Protein AF-A0ABD5RVH1-F1 (afdb_monomer_lite)

Structure (mmCIF, N/CA/C/O backbone):
data_AF-A0ABD5RVH1-F1
#
_entry.id   AF-A0ABD5RVH1-F1
#
loop_
_atom_site.group_PDB
_atom_site.id
_atom_site.type_symbol
_atom_site.label_atom_id
_atom_site.label_alt_id
_atom_site.label_comp_id
_atom_site.label_asym_id
_atom_site.label_entity_id
_atom_site.label_seq_id
_atom_site.pdbx_PDB_ins_code
_atom_site.Cartn_x
_atom_site.Cartn_y
_atom_site.Cartn_z
_atom_site.occupancy
_atom_site.B_iso_or_equiv
_atom_site.auth_seq_id
_atom_site.auth_comp_id
_atom_site.auth_asym_id
_atom_site.auth_atom_id
_atom_site.pdbx_PDB_model_num
ATOM 1 N N . MET A 1 1 ? 15.391 10.860 8.733 1.00 42.56 1 MET A N 1
ATOM 2 C CA . MET A 1 1 ? 15.973 11.457 7.512 1.00 42.56 1 MET A CA 1
ATOM 3 C C . MET A 1 1 ? 14.820 11.718 6.566 1.00 42.56 1 MET A C 1
ATOM 5 O O . MET A 1 1 ? 14.010 10.820 6.388 1.00 42.56 1 MET A O 1
ATOM 9 N N . THR A 1 2 ? 14.676 12.935 6.051 1.00 56.53 2 THR A N 1
ATOM 10 C CA . THR A 1 2 ? 13.632 13.278 5.077 1.00 56.53 2 THR A CA 1
ATOM 11 C C . THR A 1 2 ? 13.940 12.543 3.775 1.00 56.53 2 THR A C 1
ATOM 13 O O . THR A 1 2 ? 14.959 12.828 3.149 1.00 56.53 2 THR A O 1
ATOM 16 N N . ASN A 1 3 ? 13.111 11.570 3.390 1.00 60.69 3 ASN A N 1
ATOM 17 C CA . ASN A 1 3 ? 13.220 10.946 2.073 1.00 60.69 3 ASN A CA 1
ATOM 18 C C . ASN A 1 3 ? 12.868 12.012 1.024 1.00 60.69 3 ASN A C 1
ATOM 20 O O . ASN A 1 3 ? 11.745 12.519 1.049 1.00 60.69 3 ASN A O 1
ATOM 24 N N . PRO A 1 4 ? 13.803 12.411 0.141 1.00 72.38 4 PRO A N 1
ATOM 25 C CA . PRO A 1 4 ? 13.502 13.399 -0.884 1.00 72.38 4 PRO A CA 1
ATOM 26 C C . PRO A 1 4 ? 12.415 12.859 -1.824 1.00 72.38 4 PRO A C 1
ATOM 28 O O . PRO A 1 4 ? 12.421 11.680 -2.177 1.00 72.38 4 PRO A O 1
ATOM 31 N N . LEU A 1 5 ? 11.493 13.731 -2.254 1.00 72.12 5 LEU A N 1
ATOM 32 C CA . LEU A 1 5 ? 10.417 13.391 -3.205 1.00 72.12 5 LEU A CA 1
ATOM 33 C C . LEU A 1 5 ? 10.958 12.738 -4.486 1.00 72.12 5 LEU A C 1
ATOM 35 O O . LEU A 1 5 ? 10.353 11.817 -5.037 1.00 72.12 5 LEU A O 1
ATOM 39 N N . PHE A 1 6 ? 12.133 13.181 -4.934 1.00 76.56 6 PHE A N 1
ATOM 40 C CA . PHE A 1 6 ? 12.829 12.595 -6.069 1.00 76.56 6 PHE A CA 1
ATOM 41 C C . PHE A 1 6 ? 13.919 11.638 -5.604 1.00 76.56 6 PHE A C 1
ATOM 43 O O . PHE A 1 6 ? 14.831 12.007 -4.863 1.00 76.56 6 PHE A O 1
ATOM 50 N N . SER A 1 7 ? 13.824 10.408 -6.093 1.00 75.81 7 SER A N 1
ATOM 51 C CA . SER A 1 7 ? 14.779 9.348 -5.816 1.00 75.81 7 SER A CA 1
ATOM 52 C C . SER A 1 7 ? 16.199 9.654 -6.296 1.00 75.81 7 SER A C 1
ATOM 54 O O . SER A 1 7 ? 16.392 10.139 -7.413 1.00 75.81 7 SER A O 1
ATOM 56 N N . THR A 1 8 ? 17.192 9.256 -5.499 1.00 81.31 8 THR A N 1
ATOM 57 C CA . THR A 1 8 ? 18.616 9.236 -5.874 1.00 81.31 8 THR A CA 1
ATOM 58 C C . THR A 1 8 ? 19.080 7.875 -6.406 1.00 81.31 8 THR A C 1
ATOM 60 O O . THR A 1 8 ? 20.247 7.732 -6.775 1.00 81.31 8 THR A O 1
ATOM 63 N N . TYR A 1 9 ? 18.200 6.866 -6.463 1.00 82.44 9 TYR A N 1
ATOM 64 C CA . TYR A 1 9 ? 18.552 5.549 -6.995 1.00 82.44 9 TYR A CA 1
ATOM 65 C C . TYR A 1 9 ? 18.931 5.630 -8.478 1.00 82.44 9 TYR A C 1
ATOM 67 O O . TYR A 1 9 ? 18.392 6.430 -9.238 1.00 82.44 9 TYR A O 1
ATOM 75 N N . THR A 1 10 ? 19.850 4.768 -8.909 1.00 80.00 10 THR A N 1
ATOM 76 C CA . THR A 1 10 ? 20.291 4.689 -10.311 1.00 80.00 10 THR A CA 1
ATOM 77 C C . THR A 1 10 ? 19.433 3.734 -11.142 1.00 80.00 10 THR A C 1
ATOM 79 O O . THR A 1 10 ? 19.216 3.970 -12.328 1.00 80.00 10 THR A O 1
ATOM 82 N N . GLN A 1 11 ? 18.898 2.676 -10.525 1.00 87.31 11 GLN A N 1
ATOM 83 C CA . GLN A 1 11 ? 17.992 1.728 -11.175 1.00 87.31 11 GLN A CA 1
ATOM 84 C C . GLN A 1 11 ? 16.589 2.326 -11.332 1.00 87.31 11 GLN A C 1
ATOM 86 O O . GLN A 1 11 ? 16.017 2.844 -10.375 1.00 87.31 11 GLN A O 1
ATOM 91 N N . GLY A 1 12 ? 16.024 2.228 -12.539 1.00 86.88 12 GLY A N 1
ATOM 92 C CA . GLY A 1 12 ? 14.736 2.844 -12.875 1.00 86.88 12 GLY A CA 1
ATOM 93 C C . GLY A 1 12 ? 13.569 2.363 -12.006 1.00 86.88 12 GLY A C 1
ATOM 94 O O . GLY A 1 12 ? 12.789 3.191 -11.546 1.00 86.88 12 GLY A O 1
ATOM 95 N N . GLU A 1 13 ? 13.488 1.059 -11.729 1.00 87.31 13 GLU A N 1
ATOM 96 C CA . GLU A 1 13 ? 12.433 0.462 -10.891 1.00 87.31 13 GLU A CA 1
ATOM 97 C C . GLU A 1 13 ? 12.467 1.042 -9.471 1.00 87.31 13 GLU A C 1
ATOM 99 O O . GLU A 1 13 ? 11.471 1.581 -8.994 1.00 87.31 13 GLU A O 1
ATOM 104 N N . ASN A 1 14 ? 13.650 1.069 -8.849 1.00 87.25 14 ASN A N 1
ATOM 105 C CA . ASN A 1 14 ? 13.838 1.635 -7.510 1.00 87.25 14 ASN A CA 1
ATOM 106 C C . ASN A 1 14 ? 13.513 3.131 -7.458 1.00 87.25 14 ASN A C 1
ATOM 108 O O . ASN A 1 14 ? 12.984 3.613 -6.454 1.00 87.25 14 ASN A O 1
ATOM 112 N N . ARG A 1 15 ? 13.795 3.884 -8.531 1.00 88.69 15 ARG A N 1
ATOM 113 C CA . ARG A 1 15 ? 13.423 5.304 -8.604 1.00 88.69 15 ARG A CA 1
ATOM 114 C C . ARG A 1 15 ? 11.917 5.495 -8.528 1.00 88.69 15 ARG A C 1
ATOM 116 O O . ARG A 1 15 ? 11.465 6.297 -7.719 1.00 88.69 15 ARG A O 1
ATOM 123 N N . VAL A 1 16 ? 11.162 4.740 -9.325 1.00 88.62 16 VAL A N 1
ATOM 124 C CA . VAL A 1 16 ? 9.696 4.812 -9.325 1.00 88.62 16 VAL A CA 1
ATOM 125 C C . VAL A 1 16 ? 9.148 4.367 -7.972 1.00 88.62 16 VAL A C 1
ATOM 127 O O . VAL A 1 16 ? 8.433 5.138 -7.340 1.00 88.62 16 VAL A O 1
ATOM 130 N N . THR A 1 17 ? 9.548 3.187 -7.486 1.00 89.38 17 THR A N 1
ATOM 131 C CA . THR A 1 17 ? 9.082 2.656 -6.196 1.00 89.38 17 THR A CA 1
ATOM 132 C C . THR A 1 17 ? 9.345 3.643 -5.063 1.00 89.38 17 THR A C 1
ATOM 134 O O . THR A 1 17 ? 8.428 3.989 -4.327 1.00 89.38 17 THR A O 1
ATOM 137 N N . SER A 1 18 ? 10.568 4.165 -4.942 1.00 88.69 18 SER A N 1
ATOM 138 C CA . SER A 1 18 ? 10.896 5.101 -3.859 1.00 88.69 18 SER A CA 1
ATOM 139 C C . SER A 1 18 ? 10.130 6.421 -3.947 1.00 88.69 18 SER A C 1
ATOM 141 O O . SER A 1 18 ? 9.678 6.903 -2.917 1.00 88.69 18 SER A O 1
ATOM 143 N N . THR A 1 19 ? 9.916 6.988 -5.139 1.00 88.94 19 THR A N 1
ATOM 144 C CA . THR A 1 19 ? 9.089 8.196 -5.280 1.00 88.94 19 THR A CA 1
ATOM 145 C C . THR A 1 19 ? 7.631 7.927 -4.897 1.00 88.94 19 THR A C 1
ATOM 147 O O . THR A 1 19 ? 7.057 8.737 -4.174 1.00 88.94 19 THR A O 1
ATOM 150 N N . VAL A 1 20 ? 7.049 6.789 -5.298 1.00 88.19 20 VAL A N 1
ATOM 151 C CA . VAL A 1 20 ? 5.680 6.408 -4.895 1.00 88.19 20 VAL A CA 1
ATOM 152 C C . VAL A 1 20 ? 5.585 6.251 -3.374 1.00 88.19 20 VAL A C 1
ATOM 154 O O . VAL A 1 20 ? 4.704 6.841 -2.755 1.00 88.19 20 VAL A O 1
ATOM 157 N N . MET A 1 21 ? 6.535 5.543 -2.753 1.00 89.94 21 MET A N 1
ATOM 158 C CA . MET A 1 21 ? 6.572 5.385 -1.293 1.00 89.94 21 MET A CA 1
ATOM 159 C C . MET A 1 21 ? 6.749 6.726 -0.572 1.00 89.94 21 MET A C 1
ATOM 161 O O . MET A 1 21 ? 6.110 6.969 0.449 1.00 89.94 21 MET A O 1
ATOM 165 N N . THR A 1 22 ? 7.576 7.630 -1.107 1.00 89.25 22 THR A N 1
ATOM 166 C CA . THR A 1 22 ? 7.732 8.973 -0.540 1.00 89.25 22 THR A CA 1
ATOM 167 C C . THR A 1 22 ? 6.432 9.767 -0.619 1.00 89.25 22 THR A C 1
ATOM 169 O O . THR A 1 22 ? 6.103 10.441 0.351 1.00 89.25 22 THR A O 1
ATOM 172 N N . VAL A 1 23 ? 5.678 9.685 -1.720 1.00 89.81 23 VAL A N 1
ATOM 173 C CA . VAL A 1 23 ? 4.372 10.354 -1.836 1.00 89.81 23 VAL A CA 1
ATOM 174 C C . VAL A 1 23 ? 3.399 9.829 -0.780 1.00 89.81 23 VAL A C 1
ATOM 176 O O . VAL A 1 23 ? 2.852 10.641 -0.040 1.00 89.81 23 VAL A O 1
ATOM 179 N N . PHE A 1 24 ? 3.255 8.507 -0.630 1.00 89.50 24 PHE A N 1
ATOM 180 C CA . PHE A 1 24 ? 2.402 7.925 0.417 1.00 89.50 24 PHE A CA 1
ATOM 181 C C . PHE A 1 24 ? 2.808 8.353 1.831 1.00 89.50 24 PHE A C 1
ATOM 183 O O . PHE A 1 24 ? 1.947 8.604 2.665 1.00 89.50 24 PHE A O 1
ATOM 190 N N . GLY A 1 25 ? 4.106 8.525 2.094 1.00 86.56 25 GLY A N 1
ATOM 191 C CA . GLY A 1 25 ? 4.589 9.027 3.383 1.00 86.56 25 GLY A CA 1
ATOM 192 C C . GLY A 1 25 ? 4.342 10.521 3.649 1.00 86.56 25 GLY A C 1
ATOM 193 O O . GLY A 1 25 ? 4.598 10.968 4.765 1.00 86.56 25 GLY A O 1
ATOM 194 N N . HIS A 1 26 ? 3.902 11.303 2.655 1.00 88.81 26 HIS A N 1
ATOM 195 C CA . HIS A 1 26 ? 3.722 12.762 2.767 1.00 88.81 26 HIS A CA 1
ATOM 196 C C . HIS A 1 26 ? 2.277 13.240 2.568 1.00 88.81 26 HIS A C 1
ATOM 198 O O . HIS A 1 26 ? 2.015 14.436 2.709 1.00 88.81 26 HIS A O 1
ATOM 204 N N . ILE A 1 27 ? 1.350 12.346 2.236 1.00 91.19 27 ILE A N 1
ATOM 205 C CA . ILE A 1 27 ? -0.074 12.663 2.077 1.00 91.19 27 ILE A CA 1
ATOM 206 C C . ILE A 1 27 ? -0.886 12.156 3.278 1.00 91.19 27 ILE A C 1
ATOM 208 O O . ILE A 1 27 ? -0.378 11.408 4.110 1.00 91.19 27 ILE A O 1
ATOM 212 N N . SER A 1 28 ? -2.141 12.598 3.408 1.00 90.62 28 SER A N 1
ATOM 213 C CA . SER A 1 28 ? -3.040 12.109 4.461 1.00 90.62 28 SER A CA 1
ATOM 214 C C . SER A 1 28 ? -3.455 10.657 4.213 1.00 90.62 28 SER A C 1
ATOM 216 O O . SER A 1 28 ? -3.524 10.226 3.065 1.00 90.62 28 SER A O 1
ATOM 218 N N . ASN A 1 29 ? -3.820 9.931 5.276 1.00 87.75 29 ASN A N 1
ATOM 219 C CA . ASN A 1 29 ? -4.314 8.553 5.155 1.00 87.75 29 ASN A CA 1
ATOM 220 C C . ASN A 1 29 ? -5.498 8.433 4.194 1.00 87.75 29 ASN A C 1
ATOM 222 O O . ASN A 1 29 ? -5.476 7.538 3.365 1.00 87.75 29 ASN A O 1
ATOM 226 N N . SER A 1 30 ? -6.443 9.377 4.233 1.00 89.75 30 SER A N 1
ATOM 227 C CA . SER A 1 30 ? -7.591 9.392 3.318 1.00 89.75 30 SER A CA 1
ATOM 228 C C . SER A 1 30 ? -7.170 9.432 1.846 1.00 89.75 30 SER A C 1
ATOM 230 O O . SER A 1 30 ? -7.710 8.709 1.026 1.00 89.75 30 SER A O 1
ATOM 232 N N . LEU A 1 31 ? -6.162 10.245 1.503 1.00 92.38 31 LEU A N 1
ATOM 233 C CA . LEU A 1 31 ? -5.684 10.327 0.124 1.00 92.38 31 LEU A CA 1
ATOM 234 C C . LEU A 1 31 ? -4.851 9.095 -0.250 1.00 92.38 31 LEU A C 1
ATOM 236 O O . LEU A 1 31 ? -4.851 8.678 -1.405 1.00 92.38 31 LEU A O 1
ATOM 240 N N . THR A 1 32 ? -4.129 8.511 0.70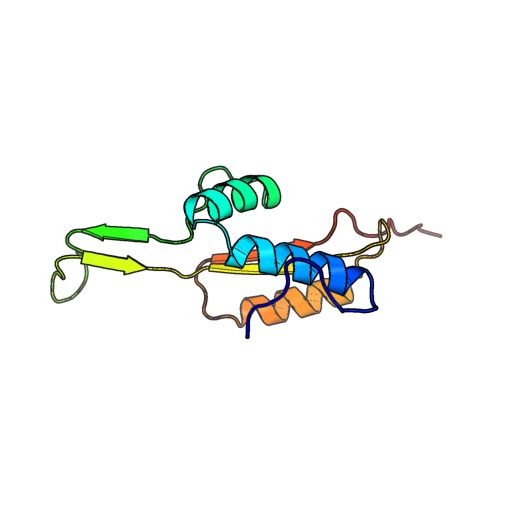8 1.00 91.56 32 THR A N 1
ATOM 241 C CA . THR A 1 32 ? -3.460 7.222 0.503 1.00 91.56 32 THR A CA 1
ATOM 242 C C . THR A 1 32 ? -4.483 6.124 0.216 1.00 91.56 32 THR A C 1
ATOM 244 O O . THR A 1 32 ? -4.271 5.363 -0.721 1.00 91.56 32 THR A O 1
ATOM 247 N N . GLU A 1 33 ? -5.585 6.064 0.966 1.00 91.06 33 GLU A N 1
ATOM 248 C CA . GLU A 1 33 ? -6.697 5.129 0.751 1.00 91.06 33 GLU A CA 1
ATOM 249 C C . GLU A 1 33 ? -7.302 5.312 -0.645 1.00 91.06 33 GLU A C 1
ATOM 251 O O . GLU A 1 33 ? -7.248 4.366 -1.426 1.00 91.06 33 GLU A O 1
ATOM 256 N N . ASP A 1 34 ? -7.702 6.535 -1.022 1.00 91.44 34 ASP A N 1
ATOM 257 C CA . ASP A 1 34 ? -8.246 6.845 -2.359 1.00 91.44 34 ASP A CA 1
ATOM 258 C C . ASP A 1 34 ? -7.320 6.364 -3.497 1.00 91.44 34 ASP A C 1
ATOM 260 O O . ASP A 1 34 ? -7.753 5.826 -4.519 1.00 91.44 34 ASP A O 1
ATOM 264 N N . VAL A 1 35 ? -6.006 6.574 -3.352 1.00 90.38 35 VAL A N 1
ATOM 265 C CA . VAL A 1 35 ? -5.032 6.141 -4.363 1.00 90.38 35 VAL A CA 1
ATOM 266 C C . VAL A 1 35 ? -4.890 4.618 -4.373 1.00 90.38 35 VAL A C 1
ATOM 268 O O . VAL A 1 35 ? -4.769 4.027 -5.448 1.00 90.38 35 VAL A O 1
ATOM 271 N N . LEU A 1 36 ? -4.884 3.972 -3.207 1.00 89.25 36 LEU A N 1
ATOM 272 C CA . LEU A 1 36 ? -4.771 2.519 -3.096 1.00 89.25 36 LEU A CA 1
ATOM 273 C C . LEU A 1 36 ? -6.014 1.802 -3.629 1.00 89.25 36 LEU A C 1
ATOM 275 O O . LEU A 1 36 ? -5.843 0.801 -4.318 1.00 89.25 36 LEU A O 1
ATOM 279 N N . GLU A 1 37 ? -7.218 2.334 -3.418 1.00 89.81 37 GLU A N 1
ATOM 280 C CA . GLU A 1 37 ? -8.466 1.839 -4.020 1.00 89.81 37 GLU A CA 1
ATOM 281 C C . GLU A 1 37 ? -8.348 1.747 -5.542 1.00 89.81 37 GLU A C 1
ATOM 283 O O . GLU A 1 37 ? -8.532 0.683 -6.139 1.00 89.81 37 GLU A O 1
ATOM 288 N N . VAL A 1 38 ? -7.907 2.836 -6.178 1.00 89.06 38 VAL A N 1
ATOM 289 C CA . VAL A 1 38 ? -7.712 2.883 -7.634 1.00 89.06 38 VAL A CA 1
ATOM 290 C C . VAL A 1 38 ? -6.601 1.935 -8.096 1.00 89.06 38 VAL A C 1
ATOM 292 O O . VAL A 1 38 ? -6.711 1.321 -9.160 1.00 89.06 38 VAL A O 1
ATOM 295 N N . LEU A 1 39 ? -5.505 1.820 -7.339 1.00 86.25 39 LEU A N 1
ATOM 296 C CA . LEU A 1 39 ? -4.375 0.956 -7.703 1.00 86.25 39 LEU A CA 1
ATOM 297 C C . LEU A 1 39 ? -4.679 -0.536 -7.537 1.00 86.25 39 LEU A C 1
ATOM 299 O O . LEU A 1 39 ? -4.105 -1.351 -8.267 1.00 86.25 39 LEU A O 1
ATOM 303 N N . LEU A 1 40 ? -5.523 -0.888 -6.569 1.00 84.94 40 LEU A N 1
ATOM 304 C CA . LEU A 1 40 ? -5.880 -2.264 -6.233 1.00 84.94 40 LEU A CA 1
ATOM 305 C C . LEU A 1 40 ? -7.193 -2.721 -6.884 1.00 84.94 40 LEU A C 1
ATOM 307 O O . LEU A 1 40 ? -7.455 -3.920 -6.855 1.00 84.94 40 LEU A O 1
ATOM 311 N N . ASP A 1 41 ? -7.937 -1.812 -7.526 1.00 84.38 41 ASP A N 1
ATOM 312 C CA . ASP A 1 41 ? -9.272 -2.060 -8.098 1.00 84.38 41 ASP A CA 1
ATOM 313 C C . ASP A 1 41 ? -10.285 -2.496 -7.021 1.00 84.38 41 ASP A C 1
ATOM 315 O O . ASP 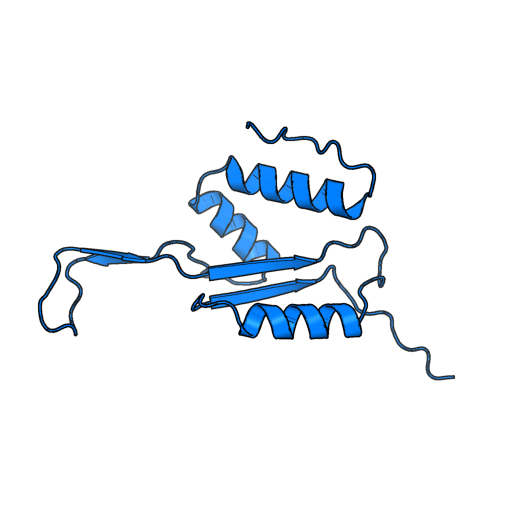A 1 41 ? -11.048 -3.442 -7.197 1.00 84.38 41 ASP A O 1
ATOM 319 N N . GLU A 1 42 ? -10.252 -1.810 -5.876 1.00 81.88 42 GLU A N 1
ATOM 320 C CA . GLU A 1 42 ? -11.107 -2.040 -4.704 1.00 81.88 42 GLU A CA 1
ATOM 321 C C . GLU A 1 42 ? -11.929 -0.779 -4.409 1.00 81.88 42 GLU A C 1
ATOM 323 O O . GLU A 1 42 ? -11.480 0.325 -4.707 1.00 81.88 42 GLU A O 1
ATOM 328 N N . SER A 1 43 ? -13.128 -0.927 -3.838 1.00 80.50 43 SER A N 1
ATOM 329 C CA . SER A 1 43 ? -14.056 0.196 -3.609 1.00 80.50 43 SER A CA 1
ATOM 330 C C . SER A 1 43 ? -14.227 0.626 -2.152 1.00 80.50 43 SER A C 1
ATOM 332 O O . SER A 1 43 ? -14.966 1.572 -1.912 1.00 80.50 43 SER A O 1
ATOM 334 N N . ASP A 1 44 ? -13.614 -0.084 -1.203 1.00 81.00 44 ASP A N 1
ATOM 335 C CA . ASP A 1 44 ? -13.804 0.137 0.237 1.00 81.00 44 ASP A CA 1
ATOM 336 C C . ASP A 1 44 ? -12.514 -0.200 1.010 1.00 81.00 44 ASP A C 1
ATOM 338 O O . ASP A 1 44 ? -12.493 -1.069 1.887 1.00 81.00 44 ASP A O 1
ATOM 342 N N . PHE A 1 45 ? -11.398 0.429 0.640 1.00 83.75 45 PHE A N 1
ATOM 343 C CA . PHE A 1 45 ? -10.106 0.143 1.262 1.00 83.75 45 PHE A CA 1
ATOM 344 C C . PHE A 1 45 ? -9.861 1.064 2.464 1.00 83.75 45 PHE A C 1
ATOM 346 O O . PHE A 1 45 ? -9.869 2.285 2.344 1.00 83.75 45 PHE A O 1
ATOM 353 N N . SER A 1 46 ? -9.583 0.481 3.632 1.00 83.94 46 SER A N 1
ATOM 354 C CA . SER A 1 46 ? -9.375 1.229 4.876 1.00 83.94 46 SER A CA 1
ATOM 355 C C . SER A 1 46 ? -8.085 0.797 5.569 1.00 83.94 46 SER A C 1
ATOM 357 O O . SER A 1 46 ? -7.974 -0.329 6.050 1.00 83.94 46 SER A O 1
ATOM 359 N N . LEU A 1 47 ? -7.133 1.720 5.720 1.00 8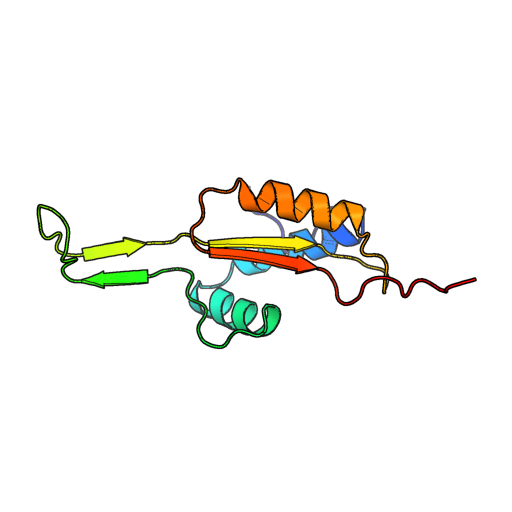4.06 47 LEU A N 1
ATOM 360 C CA . LEU A 1 47 ? -5.881 1.491 6.452 1.00 84.06 47 LEU A CA 1
ATOM 361 C C . LEU A 1 47 ? -6.082 1.492 7.969 1.00 84.06 47 LEU A C 1
ATOM 363 O O . LEU A 1 47 ? -5.281 0.908 8.707 1.00 84.06 47 LEU A O 1
ATOM 367 N N . LEU A 1 48 ? -7.112 2.197 8.445 1.00 84.94 48 LEU A N 1
ATOM 368 C CA . LEU A 1 48 ? -7.404 2.386 9.861 1.00 84.94 48 LEU A CA 1
ATOM 369 C C . LEU A 1 48 ? -8.86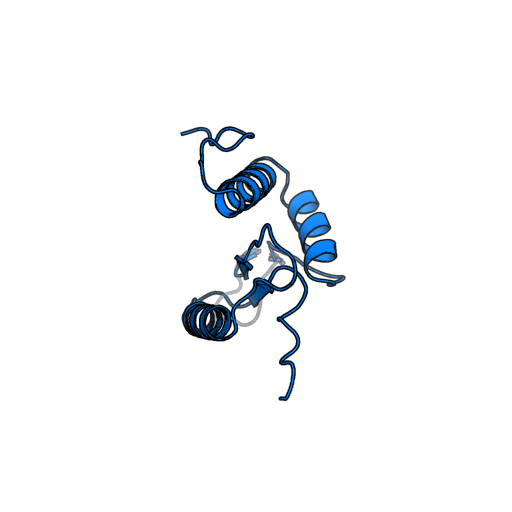5 2.075 10.167 1.00 84.94 48 LEU A C 1
ATOM 371 O O . LEU A 1 48 ? -9.764 2.813 9.787 1.00 84.94 48 LEU A O 1
ATOM 375 N N . THR A 1 49 ? -9.096 1.039 10.967 1.00 81.69 49 THR A N 1
ATOM 376 C CA . THR A 1 49 ? -10.419 0.773 11.540 1.00 81.69 49 THR A CA 1
ATOM 377 C C . THR A 1 49 ? -10.519 1.421 12.917 1.00 81.69 49 THR A C 1
ATOM 379 O O . THR A 1 49 ? -9.681 1.166 13.784 1.00 81.69 49 THR A O 1
ATOM 382 N N . ILE A 1 50 ? -11.547 2.245 13.135 1.00 85.00 50 ILE A N 1
ATOM 383 C CA . ILE A 1 50 ? -11.832 2.880 14.428 1.00 85.00 50 ILE A CA 1
ATOM 384 C C . ILE A 1 50 ? -13.189 2.388 14.928 1.00 85.00 50 ILE A C 1
ATOM 386 O O . ILE A 1 50 ? -14.222 2.642 14.314 1.00 85.00 50 ILE A O 1
ATOM 390 N N . GLU A 1 51 ? -13.181 1.705 16.068 1.00 84.88 51 GLU A N 1
ATOM 391 C CA . GLU A 1 51 ? -14.371 1.148 16.710 1.00 84.88 51 GLU A CA 1
ATOM 392 C C . GLU A 1 51 ? -14.562 1.788 18.086 1.00 84.88 51 GLU A C 1
ATOM 394 O O . GLU A 1 51 ? -13.636 1.827 18.896 1.00 84.88 51 GLU A O 1
ATOM 399 N N . ASN A 1 52 ? -15.775 2.254 18.379 1.00 86.62 52 ASN A N 1
ATOM 400 C CA . ASN A 1 52 ? -16.161 2.654 19.731 1.00 86.62 52 ASN A CA 1
ATOM 401 C C . ASN A 1 52 ? -16.757 1.453 20.470 1.00 86.62 52 ASN A C 1
ATOM 403 O O . ASN A 1 52 ? -17.495 0.672 19.875 1.00 86.62 52 ASN A O 1
ATOM 407 N N . GLN A 1 53 ? -16.487 1.355 21.772 1.00 81.44 53 GLN A N 1
ATOM 408 C CA . GLN A 1 53 ? -17.049 0.352 22.682 1.00 81.44 53 GLN A CA 1
ATOM 409 C C . GLN A 1 53 ? -16.929 -1.079 22.142 1.00 81.44 53 GLN A C 1
ATOM 411 O O . GLN A 1 53 ? -17.927 -1.740 21.850 1.00 81.44 53 GLN A O 1
ATOM 416 N N . VAL A 1 54 ? -15.695 -1.569 22.001 1.00 80.94 54 VAL A N 1
ATOM 417 C CA . VAL A 1 54 ? -15.449 -2.895 21.416 1.00 80.94 54 VAL A CA 1
ATOM 418 C C . VAL A 1 54 ? -16.060 -3.977 22.301 1.00 80.94 54 VAL A C 1
ATOM 420 O O . VAL A 1 54 ? -15.681 -4.161 23.458 1.00 80.94 54 VAL A O 1
ATOM 423 N N . THR A 1 55 ? -17.005 -4.724 21.745 1.00 77.06 55 THR A N 1
ATOM 424 C CA . THR A 1 55 ? -17.663 -5.844 22.426 1.00 77.06 55 THR A CA 1
ATOM 425 C C . THR A 1 55 ? -16.991 -7.174 22.053 1.00 77.06 55 THR A C 1
ATOM 427 O O . THR A 1 55 ? -16.232 -7.248 21.091 1.00 77.06 55 THR A O 1
ATOM 430 N N . GLY A 1 56 ? -17.214 -8.242 22.830 1.00 72.44 56 GLY A N 1
ATOM 431 C CA . GLY A 1 56 ? -16.694 -9.585 22.507 1.00 72.44 56 GLY A CA 1
ATOM 432 C C . GLY A 1 56 ? -15.358 -9.977 23.156 1.00 72.44 56 GLY A C 1
ATOM 433 O O . GLY A 1 56 ? -14.899 -11.101 22.964 1.00 72.44 56 GLY A O 1
ATOM 434 N N . VAL A 1 57 ? -14.766 -9.113 23.986 1.00 74.69 57 VAL A N 1
ATOM 435 C CA . VAL A 1 57 ? -13.639 -9.452 24.879 1.00 74.69 57 VAL A CA 1
ATOM 436 C C . VAL A 1 57 ? -14.066 -9.392 26.353 1.00 74.69 57 VAL A C 1
ATOM 438 O O . VAL A 1 57 ? -15.137 -8.883 26.677 1.00 74.69 57 VAL A O 1
ATOM 441 N N . LYS A 1 58 ? -13.269 -9.970 27.271 1.00 79.69 58 LYS A N 1
ATOM 442 C CA . LYS A 1 58 ? -13.635 -10.125 28.703 1.00 79.69 58 LYS A CA 1
ATOM 443 C C . LYS A 1 58 ? -13.912 -8.800 29.436 1.00 79.69 58 LYS A C 1
ATOM 445 O O . LYS A 1 58 ? -14.523 -8.818 30.499 1.00 79.69 58 LYS A O 1
ATOM 450 N N . SER A 1 59 ? -13.470 -7.677 28.881 1.00 76.69 59 SER A N 1
ATOM 451 C CA . SER A 1 59 ? -13.796 -6.311 29.302 1.00 76.69 59 SER A CA 1
ATOM 452 C C . SER A 1 59 ? -14.184 -5.493 28.071 1.00 76.69 59 SER A C 1
ATOM 454 O O . SER A 1 59 ? -13.687 -5.789 26.995 1.00 76.69 59 SER A O 1
ATOM 456 N N . VAL A 1 60 ? -15.018 -4.462 28.201 1.00 84.31 60 VAL A N 1
ATOM 457 C CA . VAL A 1 60 ? -15.406 -3.596 27.069 1.00 84.31 60 VAL A CA 1
ATOM 458 C C . VAL A 1 60 ? -14.532 -2.338 27.091 1.00 84.31 60 VAL A C 1
ATOM 460 O O . VAL A 1 60 ? -14.764 -1.484 27.945 1.00 84.31 60 VAL A O 1
ATOM 463 N N . PRO A 1 61 ? -13.494 -2.222 26.242 1.00 82.88 61 PRO A N 1
ATOM 464 C CA . PRO A 1 61 ? -12.739 -0.981 26.110 1.00 82.88 61 PRO A CA 1
ATOM 465 C C . PRO A 1 61 ? -13.582 0.093 25.407 1.00 82.88 61 PRO A C 1
ATOM 467 O O . PRO A 1 61 ? -14.360 -0.216 24.505 1.00 82.88 61 PRO A O 1
ATOM 470 N N . ASP A 1 62 ? -13.395 1.359 25.785 1.00 87.81 62 ASP A N 1
ATOM 471 C CA . ASP A 1 62 ? -14.180 2.486 25.257 1.00 87.81 62 ASP A CA 1
ATOM 472 C C . ASP A 1 62 ? -13.954 2.742 23.761 1.00 87.81 62 ASP A C 1
ATOM 474 O O . ASP A 1 62 ? -14.858 3.217 23.075 1.00 87.81 62 ASP A O 1
ATOM 478 N N . ALA A 1 63 ? -12.770 2.408 23.243 1.00 88.06 63 ALA A N 1
ATOM 479 C CA . ALA A 1 63 ? -12.446 2.482 21.825 1.00 88.06 63 ALA A CA 1
ATOM 480 C C . ALA A 1 63 ? -11.293 1.536 21.459 1.00 88.06 63 ALA A C 1
ATOM 482 O O . ALA A 1 63 ? -10.466 1.186 22.306 1.00 88.06 63 ALA A O 1
ATOM 483 N N . ALA A 1 64 ? -11.208 1.177 20.181 1.00 84.19 64 ALA A N 1
ATOM 484 C CA . ALA A 1 64 ? -10.029 0.583 19.571 1.00 84.19 64 ALA A CA 1
ATOM 485 C C . ALA A 1 64 ? -9.735 1.233 18.220 1.00 84.19 64 ALA A C 1
ATOM 487 O O . ALA A 1 64 ? -10.638 1.568 17.457 1.00 84.19 64 ALA A O 1
ATOM 488 N N . ILE A 1 65 ? -8.445 1.363 17.928 1.00 84.62 65 ILE A N 1
ATOM 489 C CA . ILE A 1 65 ? -7.927 1.745 16.618 1.00 84.62 65 ILE A CA 1
ATOM 490 C C . ILE A 1 65 ? -7.074 0.570 16.144 1.00 84.62 65 ILE A C 1
ATOM 492 O O . ILE A 1 65 ? -6.174 0.140 16.868 1.00 84.62 65 ILE A O 1
ATOM 496 N N . ARG A 1 66 ? -7.372 0.032 14.963 1.00 83.81 66 ARG A N 1
ATOM 497 C CA . ARG A 1 66 ? -6.664 -1.099 14.350 1.00 83.81 66 ARG A CA 1
ATOM 498 C C . ARG A 1 66 ? -6.103 -0.691 12.993 1.00 83.81 66 ARG A C 1
ATOM 500 O O . ARG A 1 66 ? -6.736 0.065 12.265 1.00 83.81 66 ARG A O 1
ATOM 507 N N . SER A 1 67 ? -4.931 -1.214 12.662 1.00 80.25 67 SER A N 1
ATOM 508 C CA . SER A 1 67 ? -4.307 -1.109 11.341 1.00 80.25 67 SER A CA 1
ATOM 509 C C . SER A 1 67 ? -3.539 -2.402 11.108 1.00 80.25 67 SER A C 1
ATOM 511 O O . SER A 1 67 ? -2.723 -2.761 11.957 1.00 80.25 67 SER A O 1
ATOM 513 N N . SER A 1 68 ? -3.852 -3.136 10.043 1.00 76.38 68 SER A N 1
ATOM 514 C CA . SER A 1 68 ? -3.290 -4.473 9.805 1.00 76.38 68 SER A CA 1
ATOM 515 C C . SER A 1 68 ? -3.359 -4.825 8.319 1.00 76.38 68 SER A C 1
ATOM 517 O O . SER A 1 68 ? -4.113 -5.700 7.896 1.00 76.38 68 SER A O 1
ATOM 519 N N . SER A 1 69 ? -2.596 -4.090 7.507 1.00 81.62 69 SER A N 1
ATOM 520 C CA . SER A 1 69 ? -2.552 -4.291 6.058 1.00 81.62 69 SER A CA 1
ATOM 521 C C . SER A 1 69 ? -1.108 -4.299 5.553 1.00 81.62 69 SER A C 1
ATOM 523 O O . SER A 1 69 ? -0.361 -3.343 5.768 1.00 81.62 69 SER A O 1
ATOM 525 N N . ALA A 1 70 ? -0.732 -5.343 4.817 1.00 85.56 70 ALA A N 1
ATOM 526 C CA . ALA A 1 70 ? 0.524 -5.452 4.086 1.00 85.56 70 ALA A CA 1
ATOM 527 C C . ALA A 1 70 ? 0.266 -5.323 2.579 1.00 85.56 70 ALA A C 1
ATOM 529 O O . ALA A 1 70 ? -0.294 -6.219 1.944 1.00 85.56 70 ALA A O 1
ATOM 530 N N . ILE A 1 71 ? 0.711 -4.212 1.983 1.00 86.88 71 ILE A N 1
ATOM 531 C CA . ILE A 1 71 ? 0.622 -3.977 0.534 1.00 86.88 71 ILE A CA 1
ATOM 532 C C . ILE A 1 71 ? 2.024 -3.926 -0.052 1.00 86.88 71 ILE A C 1
ATOM 534 O O . ILE A 1 71 ? 2.820 -3.042 0.265 1.00 86.88 71 ILE A O 1
ATOM 538 N N . TRP A 1 72 ? 2.333 -4.895 -0.908 1.00 90.00 72 TRP A N 1
ATOM 539 C CA . TRP A 1 72 ? 3.640 -5.038 -1.534 1.00 90.00 72 TRP A CA 1
ATOM 540 C C . TRP A 1 72 ? 3.542 -4.675 -3.019 1.00 90.00 72 TRP A C 1
ATOM 542 O O . TRP A 1 72 ? 2.692 -5.187 -3.754 1.00 90.00 72 TRP A O 1
ATOM 552 N N . PHE A 1 73 ? 4.435 -3.795 -3.470 1.00 88.44 73 PHE A N 1
ATOM 553 C CA . PHE A 1 73 ? 4.497 -3.323 -4.854 1.00 88.44 73 PHE A CA 1
ATOM 554 C C . PHE A 1 73 ? 5.688 -3.936 -5.590 1.00 88.44 73 PHE A C 1
ATOM 556 O O . PHE A 1 73 ? 6.819 -3.845 -5.116 1.00 88.44 73 PHE A O 1
ATOM 563 N N . GLU A 1 74 ? 5.448 -4.480 -6.786 1.00 89.25 74 GLU A N 1
ATOM 564 C CA . GLU A 1 74 ? 6.508 -4.875 -7.719 1.00 89.25 74 GLU A CA 1
ATOM 565 C C . GLU A 1 74 ? 6.461 -3.992 -8.973 1.00 89.25 74 GLU A C 1
ATOM 567 O O . GLU A 1 74 ? 5.568 -4.105 -9.825 1.00 89.25 74 GLU A O 1
ATOM 572 N N . THR A 1 75 ? 7.457 -3.116 -9.101 1.00 89.56 75 THR A N 1
ATOM 573 C CA . THR A 1 75 ? 7.546 -2.142 -10.193 1.00 89.56 75 THR A CA 1
ATOM 574 C C . THR A 1 75 ? 8.475 -2.633 -11.294 1.00 89.56 75 THR A C 1
ATOM 576 O O . THR A 1 75 ? 9.634 -2.925 -11.025 1.00 89.56 75 THR A O 1
ATOM 579 N N . LYS A 1 76 ? 8.009 -2.629 -12.547 1.00 89.75 76 LYS A N 1
ATOM 580 C CA . LYS A 1 76 ? 8.832 -2.871 -13.740 1.00 89.75 76 LYS A CA 1
ATOM 581 C C . LYS A 1 76 ? 8.826 -1.658 -14.661 1.00 89.75 76 LYS A C 1
ATOM 583 O O . LYS A 1 76 ? 7.775 -1.083 -14.933 1.00 89.75 76 LYS A O 1
ATOM 588 N N . THR A 1 77 ? 9.992 -1.278 -15.181 1.00 88.25 77 THR A N 1
ATOM 589 C CA . THR A 1 77 ? 10.108 -0.187 -16.174 1.00 88.25 77 THR A CA 1
ATOM 590 C C . THR A 1 77 ? 9.903 -0.659 -17.612 1.00 88.25 77 THR A C 1
ATOM 592 O O . THR A 1 77 ? 9.731 0.160 -18.514 1.00 88.25 77 THR A O 1
ATOM 595 N N . VAL A 1 78 ? 9.905 -1.975 -17.830 1.00 86.38 78 VAL A N 1
ATOM 596 C CA . VAL A 1 78 ? 9.673 -2.617 -19.124 1.00 86.38 78 VAL A CA 1
ATOM 597 C C . VAL A 1 78 ? 8.385 -3.433 -19.048 1.00 86.38 78 VAL A C 1
ATOM 599 O O . VAL A 1 78 ? 8.120 -4.117 -18.060 1.00 86.38 78 VAL A O 1
ATOM 602 N N . ARG A 1 79 ? 7.567 -3.351 -20.101 1.00 80.94 79 ARG A N 1
ATOM 603 C CA . ARG A 1 79 ? 6.327 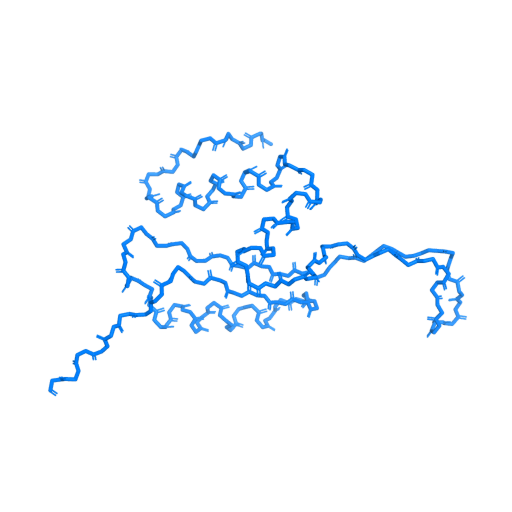-4.129 -20.221 1.00 80.94 79 ARG A CA 1
ATOM 604 C C . ARG A 1 79 ? 6.640 -5.627 -20.257 1.00 80.94 79 ARG A C 1
ATOM 606 O O . ARG A 1 79 ? 7.622 -6.021 -20.876 1.00 80.94 79 ARG A O 1
ATOM 613 N N . ASP A 1 80 ? 5.781 -6.436 -19.639 1.00 81.31 80 ASP A N 1
ATOM 614 C CA . ASP A 1 80 ? 5.885 -7.901 -19.626 1.00 81.31 80 ASP A CA 1
ATOM 615 C C . ASP A 1 80 ? 7.209 -8.426 -19.021 1.00 81.31 80 ASP A C 1
ATOM 617 O O . ASP A 1 80 ? 7.653 -9.528 -19.332 1.00 81.31 80 ASP A O 1
ATOM 621 N N . ALA A 1 81 ? 7.854 -7.638 -18.151 1.00 86.88 81 ALA A N 1
ATOM 622 C CA . ALA A 1 81 ? 9.124 -7.985 -17.502 1.00 86.88 81 ALA A CA 1
ATOM 623 C C . ALA A 1 81 ? 8.957 -8.597 -16.099 1.00 86.88 81 ALA A C 1
ATOM 625 O O . ALA A 1 81 ? 9.945 -8.856 -15.410 1.00 86.88 81 ALA A O 1
ATOM 626 N N . VAL A 1 82 ? 7.717 -8.802 -15.645 1.00 86.38 82 VAL A N 1
ATOM 627 C CA . VAL A 1 82 ? 7.451 -9.473 -14.370 1.00 86.38 82 VAL A CA 1
ATOM 628 C C . VAL A 1 82 ? 7.755 -10.962 -14.517 1.00 86.38 82 VAL A C 1
ATOM 630 O O . VAL A 1 82 ? 7.219 -11.625 -15.403 1.00 86.38 82 VAL A O 1
ATOM 633 N N . GLY A 1 83 ? 8.626 -11.482 -13.651 1.00 88.94 83 GLY A N 1
ATOM 634 C CA . GLY A 1 83 ? 8.988 -12.897 -13.628 1.00 88.94 83 GLY A CA 1
ATOM 635 C C . GLY A 1 83 ? 8.084 -13.705 -12.698 1.00 88.94 83 GLY A C 1
ATOM 636 O O . GLY A 1 83 ? 7.856 -13.305 -11.557 1.00 88.94 83 GLY A O 1
ATOM 637 N N . GLN A 1 84 ? 7.624 -14.872 -13.152 1.00 88.62 84 GLN A N 1
ATOM 638 C CA . GLN A 1 84 ? 6.770 -15.757 -12.355 1.00 88.62 84 GLN A CA 1
ATOM 639 C C . GLN A 1 84 ? 7.445 -16.222 -11.059 1.00 88.62 84 GLN A C 1
ATOM 641 O O . GLN A 1 84 ? 6.901 -15.986 -9.984 1.00 88.62 84 GLN A O 1
ATOM 646 N N . ASP A 1 85 ? 8.666 -16.755 -11.137 1.00 90.81 85 ASP A N 1
ATOM 647 C CA . ASP A 1 85 ? 9.426 -17.194 -9.958 1.00 90.81 85 ASP A CA 1
ATOM 648 C C . ASP A 1 85 ? 9.629 -16.067 -8.933 1.00 90.81 85 ASP A C 1
ATOM 650 O O . ASP A 1 85 ? 9.730 -16.305 -7.729 1.00 90.81 85 ASP A O 1
ATOM 654 N N . GLN A 1 86 ? 9.730 -14.820 -9.406 1.00 89.50 86 GLN A N 1
ATOM 655 C CA . GLN A 1 86 ? 9.840 -13.655 -8.534 1.00 89.50 86 GLN A CA 1
ATOM 656 C C . GLN A 1 86 ? 8.533 -13.444 -7.762 1.00 89.50 86 GLN A C 1
ATOM 658 O O . GLN A 1 86 ? 8.576 -13.311 -6.540 1.00 89.50 86 GLN A O 1
ATOM 663 N N . LEU A 1 87 ? 7.386 -13.470 -8.448 1.00 91.56 87 LEU A N 1
ATOM 664 C CA . LEU A 1 87 ? 6.085 -13.323 -7.794 1.00 91.56 87 LEU A CA 1
ATOM 665 C C . LEU A 1 87 ? 5.786 -14.467 -6.828 1.00 91.56 87 LEU A C 1
ATOM 667 O O . LEU A 1 87 ? 5.277 -14.212 -5.743 1.00 91.56 87 LEU A O 1
ATOM 671 N N . GLU A 1 88 ? 6.134 -15.705 -7.175 1.00 92.00 88 GLU A N 1
ATOM 672 C CA . GLU A 1 88 ? 5.945 -16.856 -6.285 1.00 92.00 88 GLU A CA 1
ATOM 673 C C . GLU A 1 88 ? 6.751 -16.701 -4.988 1.00 92.00 88 GLU A C 1
ATOM 675 O O . GLU A 1 88 ? 6.239 -16.957 -3.895 1.00 92.00 88 GLU A O 1
ATOM 680 N N . ARG A 1 89 ? 7.995 -16.209 -5.081 1.00 91.62 89 ARG A N 1
ATOM 681 C CA . ARG A 1 89 ? 8.803 -15.885 -3.897 1.00 91.62 89 ARG A CA 1
ATOM 682 C C . ARG A 1 89 ? 8.199 -14.748 -3.076 1.00 91.62 89 ARG A C 1
ATOM 684 O O . ARG A 1 89 ? 8.194 -14.847 -1.852 1.00 91.62 89 ARG A O 1
ATOM 691 N N . HIS A 1 90 ? 7.697 -13.697 -3.724 1.00 91.88 90 HIS A N 1
ATOM 692 C CA . HIS A 1 90 ? 7.058 -12.575 -3.030 1.00 91.88 90 HIS A CA 1
ATOM 693 C C . HIS A 1 90 ? 5.789 -13.020 -2.309 1.00 91.88 90 HIS A C 1
ATOM 695 O O . HIS A 1 90 ? 5.623 -12.707 -1.139 1.00 91.88 90 HIS A O 1
ATOM 701 N N . LEU A 1 91 ? 4.942 -13.812 -2.967 1.00 89.56 91 LEU A N 1
ATOM 702 C CA . LEU A 1 91 ? 3.719 -14.339 -2.375 1.00 89.56 91 LEU A CA 1
ATOM 703 C C . LEU A 1 91 ? 4.024 -15.233 -1.170 1.00 89.56 91 LEU A C 1
ATOM 705 O O . LEU A 1 91 ? 3.386 -15.105 -0.132 1.00 89.56 91 LEU A O 1
ATOM 7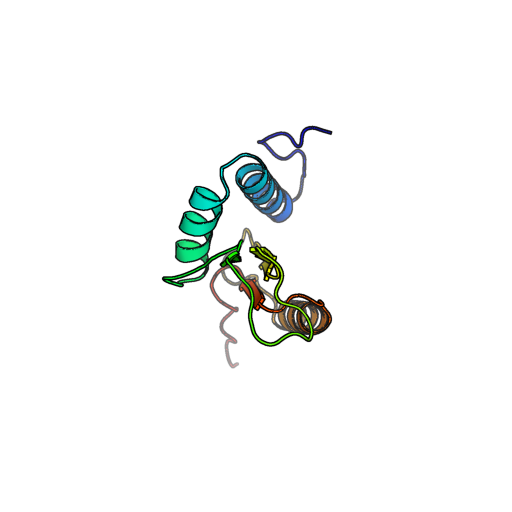09 N N . LYS A 1 92 ? 5.040 -16.099 -1.274 1.00 91.75 92 LYS A N 1
ATOM 710 C CA . LYS A 1 92 ? 5.470 -16.938 -0.149 1.00 91.75 92 LYS A CA 1
ATOM 711 C C . LYS A 1 92 ? 5.938 -16.110 1.049 1.00 91.75 92 LYS A C 1
ATOM 713 O O . LYS A 1 92 ? 5.681 -16.507 2.179 1.00 91.75 92 LYS A O 1
ATOM 718 N N . ALA A 1 93 ? 6.642 -15.007 0.805 1.00 90.06 93 ALA A N 1
ATOM 719 C CA . ALA A 1 93 ? 7.090 -14.108 1.862 1.00 90.06 93 ALA A CA 1
ATOM 720 C C . ALA A 1 93 ? 5.925 -13.300 2.456 1.00 90.06 93 ALA A C 1
ATOM 722 O O . ALA A 1 93 ? 5.856 -13.162 3.669 1.00 90.06 93 ALA A O 1
ATOM 723 N N . LEU A 1 94 ? 4.983 -12.846 1.626 1.00 89.06 94 LEU A N 1
ATOM 724 C CA . LEU A 1 94 ? 3.796 -12.116 2.067 1.00 89.06 94 LEU A CA 1
ATOM 725 C C . LEU A 1 94 ? 2.900 -12.973 2.974 1.00 89.06 94 LEU A C 1
ATOM 727 O O . LEU A 1 94 ? 2.460 -12.495 4.004 1.00 89.06 94 LEU A O 1
ATOM 731 N N . VAL A 1 95 ? 2.728 -14.264 2.667 1.00 87.31 95 VAL A N 1
ATOM 732 C CA . VAL A 1 95 ? 1.982 -15.215 3.522 1.00 87.31 95 VAL A CA 1
ATOM 733 C C . VAL A 1 95 ? 2.609 -15.392 4.916 1.00 87.31 95 VAL A C 1
ATOM 735 O O . VAL A 1 95 ? 1.949 -15.875 5.830 1.00 87.31 95 VAL A O 1
ATOM 738 N N . GLN A 1 96 ? 3.885 -15.038 5.090 1.00 88.00 96 GLN A N 1
ATOM 739 C CA . GLN A 1 96 ? 4.566 -15.066 6.389 1.00 88.00 96 GLN A CA 1
ATOM 740 C C . GLN A 1 96 ? 4.454 -13.740 7.157 1.00 88.00 96 GLN A C 1
ATOM 742 O O . GLN A 1 96 ? 4.967 -13.660 8.269 1.00 88.00 96 GLN A O 1
ATOM 747 N N . ASP A 1 97 ? 3.847 -12.710 6.567 1.00 88.00 97 ASP A N 1
ATOM 748 C CA . ASP A 1 97 ? 3.558 -11.444 7.234 1.00 88.00 97 ASP A CA 1
ATOM 749 C C . ASP A 1 97 ? 2.381 -11.624 8.210 1.00 88.00 97 ASP A C 1
ATOM 751 O O . ASP A 1 97 ? 1.438 -12.359 7.919 1.00 88.00 97 ASP A O 1
ATOM 755 N N . ASP A 1 98 ? 2.435 -10.967 9.369 1.00 83.38 98 ASP A N 1
ATOM 756 C CA . ASP A 1 98 ? 1.402 -11.078 10.411 1.00 83.38 98 ASP A CA 1
ATOM 757 C C . ASP A 1 98 ? 0.184 -10.162 10.151 1.00 83.38 98 ASP A C 1
ATOM 759 O O . ASP A 1 98 ? -0.744 -10.133 10.959 1.00 83.38 98 ASP A O 1
ATOM 763 N N . SER A 1 99 ? 0.178 -9.394 9.054 1.00 83.19 99 SER A N 1
ATOM 764 C CA . SER A 1 99 ? -0.941 -8.514 8.692 1.00 83.19 99 SER A CA 1
ATOM 765 C C . SER A 1 99 ? -2.186 -9.305 8.284 1.00 83.19 99 SER A C 1
ATOM 767 O O . SER A 1 99 ? -2.092 -10.272 7.524 1.00 83.19 99 SER A O 1
ATOM 769 N N . ASP A 1 100 ? -3.354 -8.837 8.730 1.00 79.94 100 ASP A N 1
ATOM 770 C CA . ASP A 1 100 ? -4.656 -9.469 8.475 1.00 79.94 100 ASP A CA 1
ATOM 771 C C . ASP A 1 100 ? -5.054 -9.366 6.997 1.00 79.94 100 ASP A C 1
ATOM 773 O O . ASP A 1 100 ? -5.555 -10.325 6.408 1.00 79.94 100 ASP A O 1
ATOM 777 N N . GLU A 1 101 ? -4.799 -8.212 6.377 1.00 80.88 101 GLU A N 1
ATOM 778 C CA . GLU A 1 101 ? -5.009 -8.008 4.947 1.00 80.88 101 GLU A CA 1
ATOM 779 C C . GLU A 1 101 ? -3.687 -7.959 4.187 1.00 80.88 101 GLU A C 1
ATOM 781 O O . GLU A 1 101 ? -2.787 -7.185 4.505 1.00 80.88 101 GLU A O 1
ATOM 786 N N . GLN A 1 102 ? -3.573 -8.761 3.130 1.00 80.25 102 GLN A N 1
ATOM 787 C CA . GLN A 1 102 ? -2.341 -8.904 2.358 1.00 80.25 102 GLN A CA 1
ATOM 788 C C . GLN A 1 102 ? -2.618 -8.736 0.864 1.00 80.25 102 GLN A C 1
ATOM 790 O O . GLN A 1 102 ? -3.485 -9.407 0.300 1.00 80.25 102 GLN A O 1
ATOM 795 N N . ARG A 1 103 ? -1.866 -7.858 0.191 1.00 81.12 103 ARG A N 1
ATOM 796 C CA . ARG A 1 103 ? -1.978 -7.614 -1.257 1.00 81.12 103 ARG A CA 1
ATOM 797 C C . ARG A 1 103 ? -0.598 -7.532 -1.908 1.00 81.12 103 ARG A C 1
ATOM 799 O O . ARG A 1 103 ? 0.285 -6.825 -1.431 1.00 81.12 103 ARG A O 1
ATOM 806 N N . LEU A 1 104 ? -0.436 -8.202 -3.050 1.00 82.06 104 LEU A N 1
ATOM 807 C CA . LEU A 1 104 ? 0.722 -8.063 -3.938 1.00 82.06 104 LEU A CA 1
ATOM 808 C C . LEU A 1 104 ? 0.251 -7.496 -5.281 1.00 82.06 104 LEU A C 1
ATOM 810 O O . LEU A 1 104 ? -0.505 -8.159 -5.989 1.00 82.06 104 LEU A O 1
ATOM 814 N N . SER A 1 105 ? 0.707 -6.294 -5.641 1.00 84.06 105 SER A N 1
ATOM 815 C CA . SER A 1 105 ? 0.356 -5.638 -6.909 1.00 84.06 105 SER A CA 1
ATOM 816 C C . SER A 1 105 ? 1.549 -5.635 -7.878 1.00 84.06 105 SER A C 1
ATOM 818 O O . SER A 1 105 ? 2.481 -4.836 -7.714 1.00 84.06 105 SER A O 1
ATOM 820 N N . PRO A 1 106 ? 1.581 -6.547 -8.875 1.00 78.62 106 PRO A N 1
ATOM 821 C CA . PRO A 1 106 ? 2.620 -6.566 -9.895 1.00 78.62 106 PRO A CA 1
ATOM 822 C C . PRO A 1 106 ? 2.315 -5.606 -11.049 1.00 78.62 106 PRO A C 1
ATOM 824 O O . PRO A 1 106 ? 1.178 -5.477 -11.508 1.00 78.62 106 PRO A O 1
ATOM 827 N N . SER A 1 107 ? 3.364 -5.000 -11.606 1.00 74.69 107 SER A N 1
ATOM 828 C CA . SER A 1 107 ? 3.268 -4.213 -12.842 1.00 74.69 107 SER A CA 1
ATOM 829 C C . SER A 1 107 ? 2.613 -5.025 -13.972 1.00 74.69 107 SER A C 1
ATOM 831 O O . SER A 1 107 ? 3.023 -6.142 -14.273 1.00 74.69 107 SER A O 1
ATOM 833 N N . ARG A 1 108 ? 1.551 -4.472 -14.576 1.00 63.19 108 ARG A N 1
ATOM 834 C CA . ARG A 1 108 ? 0.573 -5.210 -15.400 1.00 63.19 108 ARG A CA 1
ATOM 835 C C . ARG A 1 108 ? 1.211 -6.089 -16.500 1.00 63.19 108 ARG A C 1
ATOM 837 O O . ARG A 1 108 ? 1.806 -5.559 -17.439 1.00 63.19 108 ARG A O 1
ATOM 844 N N . ARG A 1 109 ? 0.865 -7.387 -16.425 1.00 58.44 109 ARG A N 1
ATOM 845 C CA . ARG A 1 109 ? 1.060 -8.528 -17.357 1.00 58.44 109 ARG A CA 1
ATOM 846 C C . ARG A 1 109 ? 2.377 -9.313 -17.233 1.00 58.44 109 ARG A C 1
ATOM 848 O O . ARG A 1 109 ? 3.469 -8.761 -17.268 1.00 58.44 109 ARG A O 1
ATOM 855 N N . MET A 1 110 ? 2.216 -10.637 -17.141 1.00 54.09 110 MET A N 1
ATOM 856 C CA . MET A 1 110 ? 3.262 -11.640 -17.367 1.00 54.09 110 MET A CA 1
ATOM 857 C C . MET A 1 110 ? 3.572 -11.742 -18.869 1.00 54.09 110 MET A C 1
ATOM 859 O O . MET A 1 110 ? 2.646 -11.602 -19.682 1.00 54.09 110 MET A O 1
ATOM 863 N N . PRO A 1 111 ? 4.818 -12.055 -19.260 1.00 53.62 111 PRO A N 1
ATOM 864 C CA . PRO A 1 111 ? 5.134 -12.372 -20.646 1.00 53.62 111 PRO A CA 1
ATOM 865 C C . PRO A 1 111 ? 4.279 -13.545 -21.136 1.00 53.62 111 PRO A C 1
ATOM 867 O O . PRO A 1 111 ? 4.154 -14.574 -20.474 1.00 53.62 111 PRO A O 1
ATOM 870 N N . ARG A 1 112 ? 3.662 -13.392 -22.315 1.00 54.25 112 ARG A N 1
ATOM 871 C CA . ARG A 1 112 ? 2.966 -14.500 -22.979 1.00 54.25 112 ARG A CA 1
ATOM 872 C C . ARG A 1 112 ? 4.007 -15.527 -23.407 1.00 54.25 112 ARG A C 1
ATOM 874 O O . ARG A 1 112 ? 4.788 -15.238 -24.318 1.00 54.25 112 ARG A O 1
ATOM 881 N N . ASN A 1 113 ? 3.983 -16.710 -22.791 1.00 54.78 113 ASN A N 1
ATOM 882 C CA . ASN A 1 113 ? 4.713 -17.871 -23.292 1.00 54.78 113 ASN A CA 1
ATOM 883 C C . ASN A 1 113 ? 4.358 -18.045 -24.771 1.00 54.78 113 ASN A C 1
ATOM 885 O O . ASN A 1 113 ? 3.209 -18.308 -25.118 1.00 54.78 113 ASN A O 1
ATOM 889 N N . HIS A 1 114 ? 5.332 -17.819 -25.650 1.00 47.31 114 HIS A N 1
ATOM 890 C CA . HIS A 1 114 ? 5.219 -18.281 -27.023 1.00 47.31 114 HIS A CA 1
ATOM 891 C C . HIS A 1 114 ? 5.479 -19.780 -26.956 1.00 47.31 114 HIS A C 1
ATOM 893 O O . HIS A 1 114 ? 6.631 -20.196 -26.835 1.00 47.31 114 HIS A O 1
ATOM 899 N N . GLU A 1 115 ? 4.405 -20.569 -26.954 1.00 43.56 115 GLU A N 1
ATOM 900 C CA . GLU A 1 115 ? 4.489 -21.991 -27.274 1.00 43.56 115 GLU A CA 1
ATOM 901 C C . GLU A 1 115 ? 5.221 -22.106 -28.620 1.00 43.56 115 GLU A C 1
ATOM 903 O O . GLU A 1 115 ? 4.801 -21.522 -29.623 1.00 43.56 115 GLU A O 1
ATOM 908 N N . ARG A 1 116 ? 6.390 -22.749 -28.591 1.00 44.56 116 ARG A N 1
ATOM 909 C CA . ARG A 1 116 ? 7.136 -23.173 -29.775 1.00 44.56 116 ARG A CA 1
ATOM 910 C C . ARG A 1 116 ? 6.827 -24.629 -30.054 1.00 44.56 116 ARG A C 1
ATOM 912 O O . ARG A 1 116 ? 6.725 -25.383 -29.062 1.00 44.56 116 ARG A O 1
#

Organism: NCBI:txid1776492

Radius of gyration: 18.15 Å; chains: 1; bounding box: 38×37×59 Å

pLDDT: mean 81.99, std 11.16, range [42.56, 92.38]

Foldseek 3Di:
DQQDLADPDPDPQCRVVSNVVNVLVPDDQVVVQVVVCVQVVHDDDHQKDKDAQDDDDPDTDRIDIDGFEAEAEAGDPDPQPDDPVVVVVVVVVQVVGPGPHYYYRYDDHHDDPPDD

Secondary structure (DSSP, 8-state):
----SS---SSHHHHHHHHHHHHHTTS-HHHHHHHHHHHHT-SS--S-EEEES--SSSS--SEEEE--EEEEEE--SSTT---HHHHHHHHHHHTTS--SEEEEEESS--------

Sequence (116 aa):
MTNPLFSTYTQGENRVTSTVMTVFGHISNSLTEDVLEVLLDESDFSLLTIENQVTGVKSVPDAAIRSSSAIWFETKTVRDAVGQDQLERHLKALVQDDSDEQRLSPSRRMPRNHER